Protein AF-A0A7J4TC04-F1 (afdb_monomer_lite)

Sequence (47 aa):
MANILLIGNAAREHVIAETILRSPQKPKLYAYMAAKNPGIAGLAAAA

Structure (mmCIF, N/CA/C/O backbone):
data_AF-A0A7J4TC04-F1
#
_entry.id   AF-A0A7J4TC04-F1
#
loop_
_atom_site.group_PDB
_atom_site.id
_atom_site.type_symbol
_atom_site.label_atom_id
_atom_site.label_alt_id
_atom_site.label_comp_id
_atom_site.label_asym_id
_atom_site.label_entity_id
_atom_site.label_seq_id
_atom_site.pdbx_PDB_ins_code
_atom_site.Cartn_x
_atom_site.Cartn_y
_atom_site.Cartn_z
_atom_site.occupancy
_atom_site.B_iso_or_equiv
_atom_site.auth_seq_id
_atom_site.auth_comp_id
_atom_site.auth_asym_id
_atom_site.auth_atom_id
_atom_site.pdbx_PDB_model_num
ATOM 1 N N . MET A 1 1 ? -14.709 3.756 11.824 1.00 79.38 1 MET A N 1
ATOM 2 C CA . MET A 1 1 ? -13.817 2.927 10.983 1.00 79.38 1 MET A CA 1
ATOM 3 C C . MET A 1 1 ? -13.587 3.664 9.677 1.00 79.38 1 MET A C 1
ATOM 5 O O . MET A 1 1 ? -14.568 4.024 9.042 1.00 79.38 1 MET A O 1
ATOM 9 N N . ALA A 1 2 ? -12.333 3.952 9.323 1.00 93.31 2 ALA A N 1
ATOM 10 C CA . ALA A 1 2 ? -11.998 4.635 8.075 1.00 93.31 2 ALA A CA 1
ATOM 11 C C . ALA A 1 2 ? -11.605 3.612 7.000 1.00 93.31 2 ALA A C 1
ATOM 13 O O . ALA A 1 2 ? -10.818 2.704 7.269 1.00 93.31 2 ALA A O 1
ATOM 14 N N . ASN A 1 3 ? -12.154 3.780 5.799 1.00 96.31 3 ASN A N 1
ATOM 15 C CA . ASN A 1 3 ? -11.772 3.033 4.604 1.00 96.31 3 ASN A CA 1
ATOM 16 C C . ASN A 1 3 ? -10.953 3.968 3.716 1.00 96.31 3 ASN A C 1
ATOM 18 O O . ASN A 1 3 ? -11.401 5.078 3.433 1.00 96.31 3 ASN A O 1
ATOM 22 N N . ILE A 1 4 ? -9.769 3.534 3.295 1.00 97.06 4 ILE A N 1
ATOM 23 C CA . ILE A 1 4 ? -8.860 4.346 2.484 1.00 97.06 4 ILE A CA 1
ATOM 24 C C . ILE A 1 4 ? -8.581 3.612 1.180 1.00 97.06 4 ILE A C 1
ATOM 26 O O . ILE A 1 4 ? -8.223 2.438 1.203 1.00 97.06 4 ILE A O 1
ATOM 30 N N . LEU A 1 5 ? -8.721 4.313 0.057 1.00 97.62 5 LEU A N 1
ATOM 31 C CA . LEU A 1 5 ? -8.290 3.840 -1.253 1.00 97.62 5 LEU A CA 1
ATOM 32 C C . LEU A 1 5 ? -6.988 4.545 -1.632 1.00 97.62 5 LEU A C 1
ATOM 34 O O . LEU A 1 5 ? -6.959 5.764 -1.785 1.00 97.62 5 LEU A O 1
ATOM 38 N N . LEU A 1 6 ? -5.925 3.768 -1.800 1.00 97.19 6 LEU A N 1
ATOM 39 C CA . LEU A 1 6 ? -4.652 4.234 -2.328 1.00 97.19 6 LEU A CA 1
ATOM 40 C C . LEU A 1 6 ? -4.604 3.991 -3.839 1.00 97.19 6 LEU A C 1
ATOM 42 O O . LEU A 1 6 ? -4.808 2.867 -4.295 1.00 97.19 6 LEU A O 1
ATOM 46 N N . ILE A 1 7 ? -4.330 5.042 -4.610 1.00 97.50 7 ILE A N 1
ATOM 47 C CA . ILE A 1 7 ? -4.228 4.977 -6.070 1.00 97.50 7 ILE A CA 1
ATOM 48 C C . ILE A 1 7 ? -2.770 5.191 -6.473 1.00 97.50 7 ILE A C 1
ATOM 50 O O . ILE A 1 7 ? -2.188 6.222 -6.146 1.00 97.50 7 ILE A O 1
ATOM 54 N N . GLY A 1 8 ? -2.205 4.231 -7.204 1.00 97.12 8 GLY A N 1
ATOM 55 C CA . GLY A 1 8 ? -0.820 4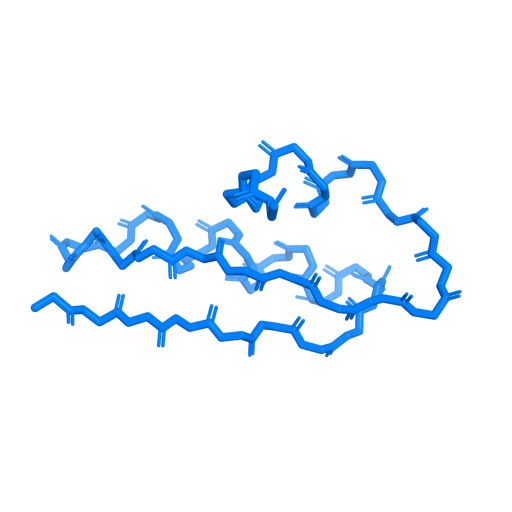.260 -7.683 1.00 97.12 8 GLY A CA 1
ATOM 56 C C . GLY A 1 8 ? 0.014 3.086 -7.168 1.00 97.12 8 GLY A C 1
ATOM 57 O O . GLY A 1 8 ? -0.387 2.372 -6.253 1.00 97.12 8 GLY A O 1
ATOM 58 N N . ASN A 1 9 ? 1.162 2.846 -7.804 1.00 97.50 9 ASN A N 1
ATOM 59 C CA . ASN A 1 9 ? 1.926 1.605 -7.636 1.00 97.50 9 ASN A CA 1
ATOM 60 C C . ASN A 1 9 ? 3.450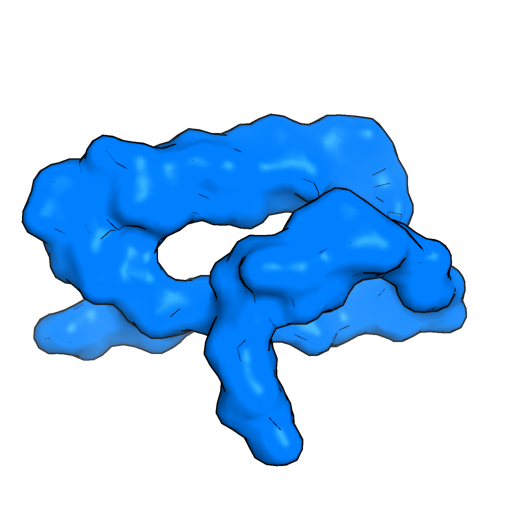 1.788 -7.528 1.00 97.50 9 ASN A C 1
ATOM 62 O O . ASN A 1 9 ? 4.182 0.805 -7.676 1.00 97.50 9 ASN A O 1
ATOM 66 N N . ALA A 1 10 ? 3.946 3.006 -7.291 1.00 96.50 10 ALA A N 1
ATOM 67 C CA . ALA A 1 10 ? 5.376 3.272 -7.162 1.00 96.50 10 ALA A CA 1
ATOM 68 C C . ALA A 1 10 ? 5.851 3.161 -5.698 1.00 96.50 10 ALA A C 1
ATOM 70 O O . ALA A 1 10 ? 5.107 2.791 -4.787 1.00 96.50 10 ALA A O 1
ATOM 71 N N . ALA A 1 11 ? 7.138 3.440 -5.470 1.00 96.12 11 ALA A N 1
ATOM 72 C CA . ALA A 1 11 ? 7.764 3.308 -4.152 1.00 96.12 11 ALA A CA 1
ATOM 73 C C . ALA A 1 11 ? 7.145 4.243 -3.098 1.00 96.12 11 ALA A C 1
ATOM 75 O O . ALA A 1 11 ? 7.065 3.892 -1.923 1.00 96.12 11 ALA A O 1
ATOM 76 N N . ARG A 1 12 ? 6.673 5.425 -3.512 1.00 97.44 12 ARG A N 1
ATOM 77 C CA . ARG A 1 12 ? 6.018 6.376 -2.609 1.00 97.44 12 ARG A CA 1
ATOM 78 C C . ARG A 1 12 ? 4.714 5.803 -2.066 1.00 97.44 12 ARG A C 1
ATOM 80 O O . ARG A 1 12 ? 4.474 5.871 -0.864 1.00 97.44 12 ARG A O 1
ATOM 87 N N . GLU A 1 13 ? 3.898 5.217 -2.935 1.00 97.94 13 GLU A N 1
ATOM 88 C CA . GLU A 1 13 ? 2.620 4.617 -2.562 1.00 97.94 13 GLU A CA 1
ATOM 89 C C . GLU A 1 13 ? 2.827 3.416 -1.638 1.00 97.94 13 GLU A C 1
ATOM 91 O O . GLU A 1 13 ? 2.079 3.260 -0.678 1.00 97.94 13 GLU A O 1
ATOM 96 N N . HIS A 1 14 ? 3.896 2.637 -1.829 1.00 97.62 14 HIS A N 1
ATOM 97 C CA . HIS A 1 14 ? 4.272 1.586 -0.877 1.00 97.62 14 HIS A CA 1
ATOM 98 C C . HIS A 1 14 ? 4.480 2.154 0.535 1.00 97.62 14 HIS A C 1
ATOM 100 O O . HIS A 1 14 ? 3.858 1.681 1.485 1.00 97.62 14 HIS A O 1
ATOM 106 N N . VAL A 1 15 ? 5.295 3.203 0.688 1.00 98.06 15 VAL A N 1
ATOM 107 C CA . VAL A 1 15 ? 5.555 3.820 2.006 1.00 98.06 15 VAL A CA 1
ATOM 108 C C . VAL A 1 15 ? 4.278 4.405 2.623 1.00 98.06 15 VAL A C 1
ATOM 110 O O . VAL A 1 15 ? 4.074 4.320 3.840 1.00 98.06 15 VAL A O 1
ATOM 113 N N . ILE A 1 16 ? 3.392 4.972 1.797 1.00 97.88 16 ILE A N 1
ATOM 114 C CA . ILE A 1 16 ? 2.076 5.458 2.231 1.00 97.88 16 ILE A CA 1
ATOM 115 C C . ILE A 1 16 ? 1.226 4.296 2.765 1.00 97.88 16 ILE A C 1
ATOM 117 O O . ILE A 1 16 ? 0.694 4.407 3.870 1.00 97.88 16 ILE A O 1
ATOM 121 N N . ALA A 1 17 ? 1.139 3.176 2.039 1.00 97.62 17 ALA A N 1
ATOM 122 C CA . ALA A 1 17 ? 0.392 1.986 2.452 1.00 97.62 17 ALA A CA 1
ATOM 123 C C . ALA A 1 17 ? 0.858 1.455 3.818 1.00 97.62 17 ALA A C 1
ATOM 125 O O . ALA A 1 17 ? 0.042 1.254 4.720 1.00 97.62 17 ALA A O 1
ATOM 126 N N . GLU A 1 18 ? 2.172 1.298 4.007 1.00 97.50 18 GLU A N 1
ATOM 127 C CA . GLU A 1 18 ? 2.744 0.835 5.278 1.00 97.50 18 GLU A CA 1
ATOM 128 C C . GLU A 1 18 ? 2.473 1.810 6.427 1.00 97.50 18 GLU A C 1
ATOM 130 O O . GLU A 1 18 ? 2.156 1.409 7.548 1.00 97.50 18 GLU A O 1
ATOM 135 N N . THR A 1 19 ? 2.590 3.111 6.171 1.00 97.62 19 THR A N 1
ATOM 136 C CA . THR A 1 19 ? 2.388 4.133 7.205 1.00 97.62 19 THR A CA 1
ATOM 137 C C . THR A 1 19 ? 0.925 4.222 7.628 1.00 97.62 19 THR A C 1
ATOM 139 O O . THR A 1 19 ? 0.645 4.326 8.822 1.00 97.62 19 THR A O 1
ATOM 142 N N . ILE A 1 20 ? -0.009 4.098 6.682 1.00 96.56 20 ILE A N 1
ATOM 143 C CA . ILE A 1 20 ? -1.448 4.041 6.960 1.00 96.56 20 ILE A CA 1
ATOM 144 C C . ILE A 1 20 ? -1.779 2.862 7.884 1.00 96.56 20 ILE A C 1
ATOM 146 O O . ILE A 1 20 ? -2.492 3.043 8.873 1.00 96.56 20 ILE A O 1
ATOM 150 N N . LEU A 1 21 ? -1.238 1.671 7.613 1.00 95.38 21 LEU A N 1
ATOM 151 C CA . LEU A 1 21 ? -1.515 0.474 8.416 1.00 95.38 21 LEU A CA 1
ATOM 152 C C . LEU A 1 21 ? -0.890 0.514 9.816 1.00 95.38 21 LEU A C 1
ATOM 154 O O . LEU A 1 21 ? -1.436 -0.083 10.742 1.00 95.38 21 LEU A O 1
ATOM 158 N N . ARG A 1 22 ? 0.216 1.245 9.998 1.00 96.00 22 ARG A N 1
ATOM 159 C CA . ARG A 1 22 ? 0.826 1.483 11.319 1.00 96.00 22 ARG A CA 1
ATOM 160 C C . ARG A 1 22 ? 0.072 2.511 12.169 1.00 96.00 22 ARG A C 1
ATOM 162 O O . ARG A 1 22 ? 0.400 2.673 13.343 1.00 96.00 22 ARG A O 1
ATOM 169 N N . SER A 1 23 ? -0.904 3.223 11.604 1.00 95.12 23 SER A N 1
ATOM 170 C CA . SER A 1 23 ? -1.632 4.263 12.334 1.00 95.12 23 SER A CA 1
ATOM 171 C C . SER A 1 23 ? -2.517 3.679 13.457 1.00 95.12 23 SER A C 1
ATOM 173 O O . SER A 1 23 ? -3.126 2.618 13.276 1.00 95.12 23 SER A O 1
ATOM 175 N N . PRO A 1 24 ? -2.654 4.360 14.616 1.00 95.88 24 PRO A N 1
ATOM 176 C CA . PRO A 1 24 ? -3.495 3.894 15.727 1.00 95.88 24 PRO A CA 1
ATOM 177 C C . PRO A 1 24 ? -4.964 3.654 15.352 1.00 95.88 24 PRO A C 1
ATOM 179 O O . PRO A 1 24 ? -5.645 2.851 15.986 1.00 95.88 24 PRO A O 1
ATOM 182 N N . GLN A 1 25 ? -5.454 4.338 14.315 1.00 95.50 25 GLN A N 1
ATOM 183 C CA . GLN A 1 25 ? -6.828 4.249 13.826 1.00 95.50 25 GLN A CA 1
ATOM 184 C C . GLN A 1 25 ? -7.132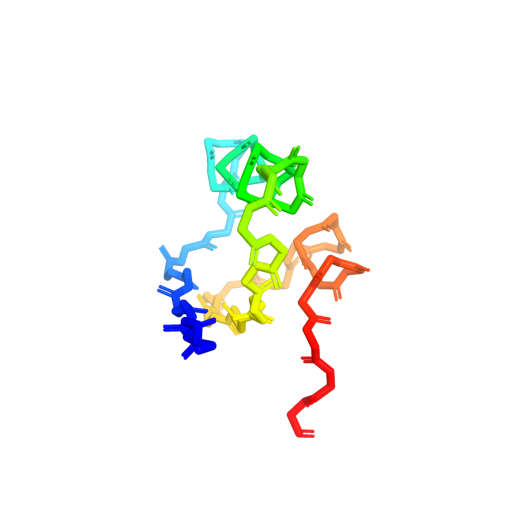 2.920 13.119 1.00 95.50 25 GLN A C 1
ATOM 186 O O . GLN A 1 25 ? -8.307 2.637 12.883 1.00 95.50 25 GLN A O 1
ATOM 191 N N . LYS A 1 26 ? -6.103 2.126 12.775 1.00 93.38 26 LYS A N 1
ATOM 192 C CA . LYS A 1 26 ? -6.213 0.834 12.074 1.00 93.38 26 LYS A CA 1
ATOM 193 C C . LYS A 1 26 ? -7.214 0.877 10.901 1.00 93.38 26 LYS A C 1
ATOM 195 O O . LYS A 1 26 ? -8.185 0.115 10.893 1.00 93.38 26 LYS A O 1
ATOM 200 N N . PRO A 1 27 ? -7.042 1.804 9.939 1.00 95.75 27 PRO A N 1
ATOM 201 C CA . PRO A 1 27 ? -7.944 1.920 8.802 1.00 95.75 27 PRO A CA 1
ATOM 202 C C . PRO A 1 27 ? -7.856 0.681 7.906 1.00 95.75 27 PRO A C 1
ATOM 204 O O . PRO A 1 27 ? -6.813 0.032 7.814 1.00 95.75 27 PRO A O 1
ATOM 207 N N . LYS A 1 28 ? -8.946 0.384 7.194 1.00 96.50 28 LYS A N 1
ATOM 208 C CA . LYS A 1 28 ? -8.939 -0.646 6.155 1.00 96.50 28 LYS A CA 1
ATOM 209 C C . LYS A 1 28 ? -8.412 -0.031 4.861 1.00 96.50 28 LYS A C 1
ATOM 211 O O . LYS A 1 28 ? -8.994 0.930 4.352 1.00 96.50 28 LYS A O 1
ATOM 216 N N . LEU A 1 29 ? -7.308 -0.570 4.355 1.00 97.25 29 LEU A N 1
ATOM 217 C CA . LEU A 1 29 ? -6.664 -0.105 3.132 1.00 97.25 29 LEU A CA 1
ATOM 218 C C . LEU A 1 29 ? -7.144 -0.923 1.929 1.00 97.25 29 LEU A C 1
ATOM 220 O O . LEU A 1 29 ? -7.118 -2.149 1.960 1.00 97.25 29 LEU A O 1
ATOM 224 N N . TYR A 1 30 ? -7.523 -0.238 0.86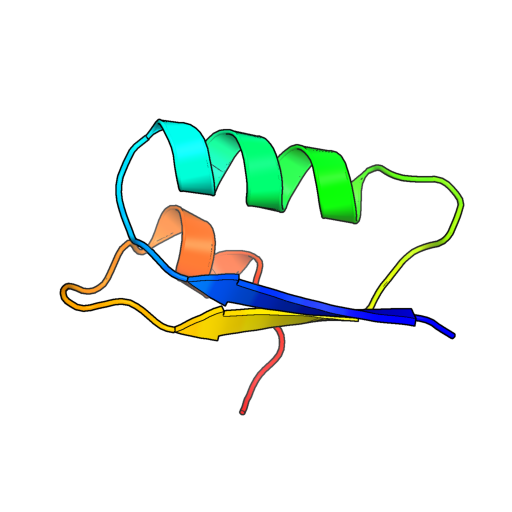1 1.00 97.62 30 TYR A N 1
ATOM 225 C CA . TYR A 1 30 ? -7.736 -0.782 -0.475 1.00 97.62 30 TYR A CA 1
ATOM 226 C C . TYR A 1 30 ? -6.725 -0.138 -1.424 1.00 97.62 30 TYR A C 1
ATOM 228 O O . TYR A 1 30 ? -6.273 0.983 -1.179 1.00 97.62 30 TYR A O 1
ATOM 236 N N . ALA A 1 31 ? -6.379 -0.820 -2.513 1.00 96.88 31 ALA A N 1
ATOM 237 C CA . ALA A 1 31 ? -5.425 -0.303 -3.486 1.00 96.88 31 ALA A CA 1
ATOM 238 C C . ALA A 1 31 ? -5.933 -0.481 -4.916 1.00 96.88 31 ALA A C 1
ATOM 240 O O . ALA A 1 31 ? -6.402 -1.555 -5.288 1.00 96.88 31 ALA A O 1
ATOM 241 N N . TYR A 1 32 ? -5.784 0.566 -5.723 1.00 97.12 32 TYR A N 1
ATOM 242 C CA . TYR A 1 32 ? -5.964 0.520 -7.167 1.00 97.12 32 TYR A CA 1
ATOM 243 C C . TYR A 1 32 ? -4.657 0.920 -7.848 1.00 97.12 32 TYR A C 1
ATOM 245 O O . TYR A 1 32 ? -4.046 1.940 -7.529 1.00 97.12 32 TYR A O 1
ATOM 253 N N . MET A 1 33 ? -4.202 0.090 -8.777 1.00 96.31 33 MET A N 1
ATOM 254 C CA . MET A 1 33 ? -2.850 0.149 -9.316 1.00 96.31 33 MET A CA 1
ATOM 255 C C . MET A 1 33 ? -2.882 -0.102 -10.821 1.00 96.31 33 MET A C 1
ATOM 257 O O . MET A 1 33 ? -3.520 -1.055 -11.259 1.00 96.31 33 MET A O 1
ATOM 261 N N . ALA A 1 34 ? -2.167 0.711 -11.606 1.00 95.94 34 ALA A N 1
ATOM 262 C CA . ALA A 1 34 ? -2.063 0.506 -13.054 1.00 95.94 34 ALA A CA 1
ATOM 263 C C . ALA A 1 34 ? -1.198 -0.720 -13.401 1.00 95.94 34 ALA A C 1
ATOM 265 O O . ALA A 1 34 ? -1.507 -1.465 -14.325 1.00 95.94 34 ALA A O 1
ATOM 266 N N . ALA A 1 35 ? -0.137 -0.957 -12.625 1.00 95.38 35 ALA A N 1
ATOM 267 C CA . ALA A 1 35 ? 0.654 -2.183 -12.662 1.00 95.38 35 ALA A CA 1
ATOM 268 C C . ALA A 1 35 ? 0.730 -2.799 -11.262 1.00 95.38 35 ALA A C 1
ATOM 270 O O . ALA A 1 35 ? 0.771 -2.082 -10.261 1.00 95.38 35 ALA A O 1
ATOM 271 N N . LYS A 1 36 ? 0.769 -4.132 -11.176 1.00 93.62 36 LYS A N 1
ATOM 272 C CA . LYS A 1 36 ? 0.789 -4.836 -9.889 1.00 93.62 36 LYS A CA 1
ATOM 273 C C . LYS A 1 36 ? 2.077 -4.528 -9.122 1.00 93.62 36 LYS A C 1
ATOM 275 O O . LYS A 1 36 ? 3.152 -4.970 -9.515 1.00 93.62 36 LYS A O 1
ATOM 280 N N . ASN A 1 37 ? 1.946 -3.847 -7.987 1.00 96.69 37 ASN A N 1
ATOM 281 C CA . ASN A 1 37 ? 3.000 -3.760 -6.983 1.00 96.69 37 ASN A CA 1
ATOM 282 C C . ASN A 1 37 ? 2.739 -4.829 -5.901 1.00 96.69 37 ASN A C 1
ATOM 284 O O . ASN A 1 37 ? 1.744 -4.724 -5.181 1.00 96.69 37 ASN A O 1
ATOM 288 N N . PRO A 1 38 ? 3.581 -5.875 -5.780 1.00 96.00 38 PRO A N 1
ATOM 289 C CA . PRO A 1 38 ? 3.359 -6.958 -4.821 1.00 96.00 38 PRO A CA 1
ATOM 290 C C . PRO A 1 38 ? 3.456 -6.496 -3.360 1.00 96.00 38 PRO A C 1
ATOM 292 O O . PRO A 1 38 ? 2.766 -7.058 -2.514 1.00 96.00 38 PRO A O 1
ATOM 295 N N . GLY A 1 39 ? 4.247 -5.456 -3.075 1.00 96.38 39 GLY A N 1
ATOM 296 C CA . GLY A 1 39 ? 4.350 -4.858 -1.746 1.00 96.38 39 GLY A CA 1
ATOM 297 C C . GLY A 1 39 ? 3.036 -4.217 -1.310 1.00 96.38 39 GLY A C 1
ATOM 298 O O . GLY A 1 39 ? 2.503 -4.560 -0.263 1.00 96.38 39 GLY A O 1
ATOM 299 N N . ILE A 1 40 ? 2.444 -3.372 -2.159 1.00 97.31 40 ILE A N 1
ATOM 300 C CA . ILE A 1 40 ? 1.134 -2.756 -1.881 1.00 97.31 40 ILE A CA 1
ATOM 301 C C . ILE A 1 40 ? 0.020 -3.812 -1.859 1.00 97.31 40 ILE A C 1
ATOM 303 O O . ILE A 1 40 ? -0.852 -3.771 -0.993 1.00 97.31 40 ILE A O 1
ATOM 307 N N . ALA A 1 41 ? 0.052 -4.786 -2.774 1.00 96.50 41 ALA A N 1
ATOM 308 C CA . ALA A 1 41 ? -0.956 -5.844 -2.836 1.00 96.50 41 ALA A CA 1
ATOM 309 C C . ALA A 1 41 ? -1.001 -6.703 -1.560 1.00 96.50 41 ALA A C 1
ATOM 311 O O . ALA A 1 41 ? -2.081 -7.119 -1.159 1.00 96.50 41 ALA A O 1
ATOM 312 N N . GLY A 1 42 ? 0.145 -6.945 -0.912 1.00 96.38 42 GLY A N 1
ATOM 313 C CA . GLY A 1 42 ? 0.206 -7.670 0.363 1.00 96.38 42 GLY A CA 1
ATOM 314 C C . GLY A 1 42 ? -0.326 -6.881 1.564 1.00 96.38 42 GLY A C 1
ATOM 315 O O . GLY A 1 42 ? -0.591 -7.468 2.609 1.00 96.38 42 GLY A O 1
ATOM 316 N N . LEU A 1 43 ? -0.485 -5.562 1.421 1.00 96.19 43 LEU A N 1
ATOM 317 C CA . LEU A 1 43 ? -0.969 -4.654 2.464 1.00 96.19 43 LEU A CA 1
ATOM 318 C C . LEU A 1 43 ? -2.460 -4.320 2.304 1.00 96.19 43 LEU A C 1
ATOM 320 O O . LEU A 1 43 ? -3.134 -3.987 3.279 1.00 96.19 43 LEU A O 1
ATOM 324 N N . ALA A 1 44 ? -2.983 -4.378 1.080 1.00 95.81 44 ALA A N 1
ATOM 325 C CA . ALA A 1 44 ? -4.380 -4.087 0.797 1.00 95.81 44 ALA A CA 1
ATOM 326 C C . ALA A 1 44 ? -5.307 -5.225 1.257 1.00 95.81 44 ALA A C 1
ATOM 328 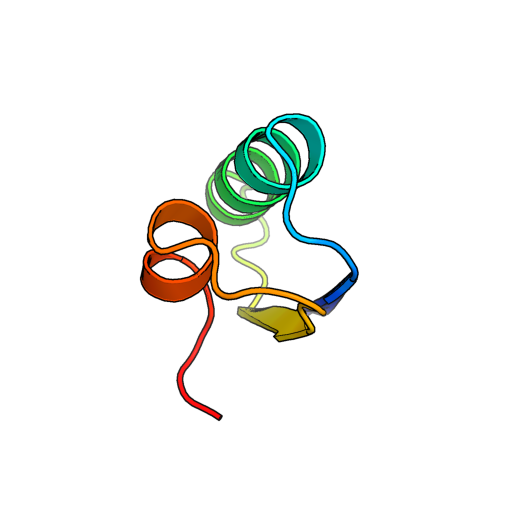O O . ALA A 1 44 ? -4.971 -6.406 1.191 1.00 95.81 44 ALA A O 1
ATOM 329 N N . ALA A 1 45 ? -6.512 -4.864 1.695 1.00 91.69 45 ALA A N 1
ATOM 330 C CA . ALA A 1 45 ? -7.573 -5.824 1.948 1.00 91.69 45 ALA A CA 1
ATOM 331 C C . ALA A 1 45 ? -7.982 -6.531 0.648 1.00 91.69 45 ALA A C 1
ATOM 333 O O . ALA A 1 45 ? -7.971 -5.924 -0.424 1.00 91.69 45 ALA A O 1
ATOM 334 N N . ALA A 1 46 ? -8.395 -7.796 0.767 1.00 78.25 46 ALA A N 1
ATOM 335 C CA . ALA A 1 46 ? -9.019 -8.514 -0.339 1.00 78.25 46 ALA A CA 1
ATOM 336 C C . ALA A 1 46 ? -10.252 -7.732 -0.826 1.00 78.25 46 ALA A C 1
ATOM 338 O O . ALA A 1 46 ? -11.088 -7.320 -0.010 1.00 78.25 46 ALA A O 1
ATOM 339 N N . ALA A 1 47 ? -10.297 -7.495 -2.137 1.00 58.94 47 ALA A N 1
ATOM 340 C CA . ALA A 1 47 ? -11.460 -6.974 -2.843 1.00 58.94 47 ALA A CA 1
ATOM 341 C C . ALA A 1 47 ? -12.424 -8.117 -3.167 1.00 58.94 47 ALA A C 1
ATOM 343 O O . ALA A 1 47 ? -11.923 -9.220 -3.491 1.00 58.94 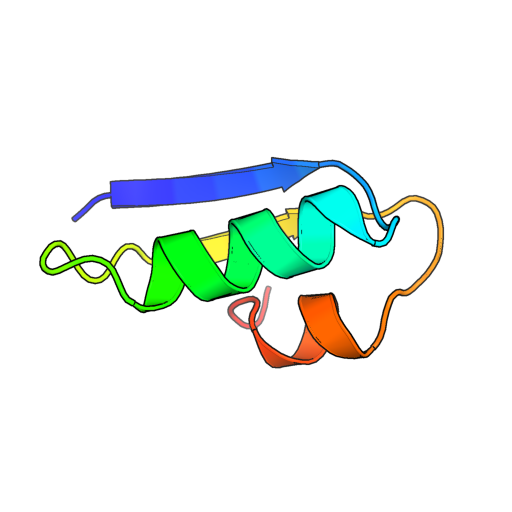47 ALA A O 1
#

Foldseek 3Di:
DAEDEQEEADPVSLVVLVVQCPDPVNYAYAYDYPDDRPSSVVSHDDD

Secondary structure (DSSP, 8-state):
--EEEEE--SHHHHHHHHHHHTSTT-PEEEEE-SS--HHHHHHSPP-

pLDDT: mean 94.84, std 6.5, range [58.94, 98.06]

Radius of gyration: 9.73 Å; chains: 1; bounding box: 22×15×29 Å